Protein AF-A0A966GYK8-F1 (afdb_monomer)

Radius of gyration: 23.86 Å; Cα contacts (8 Å, |Δi|>4): 397; chains: 1; bounding box: 58×30×101 Å

Sequence (175 aa):
MRNLILFAGVLLLVGACKKKKDDPAPSGTRNQWDARYRIEGTMTDHSNPAFGWMNNTYEYTLQTSSPTSDSLVSNTLTFPGIVIGNTGAGITNATFYSKFGLIMNFDAATNKVTSVTNYYGQPSSTGRSAVLDPTGVNSIDPATRNIRVKFFMDETGITGHRATFDLTLVYLGAR

Foldseek 3Di:
DDDDDDDDDDDDPPPPPDDDPPDPDPPVQFEPLWAKWFKDFWKFQPVDPQKIADDRPWMWTFGDPDNFKTWIATPVVRGFWDWIWGCVVNDTDTDTDPQFGWMWGADPVFQFGPWIWGPCDCLHPQQKIKTWDPVWPRGADPVQRKGWTKIFICGPPDDPGRMIITMITGGDGHD

Nearest PDB structures (foldseek):
  1s5l-assembly2_o  TM=3.591E-01  e=3.171E-02  Thermosynechococcus vestitus
  2hlj-assembly1_A-2  TM=7.367E-01  e=1.470E+00  Pseudomonas putida KT2440
  3ir3-assembly1_A  TM=4.093E-01  e=1.635E+00  Homo sapiens

Structure (mmCIF, N/CA/C/O backbone):
data_AF-A0A966GYK8-F1
#
_entry.id   AF-A0A966GYK8-F1
#
loop_
_atom_site.group_PDB
_atom_site.id
_atom_site.type_symbol
_atom_site.label_atom_id
_atom_site.label_alt_id
_atom_site.label_comp_id
_atom_site.label_asym_id
_atom_site.label_entity_id
_atom_site.label_seq_id
_atom_site.pdbx_PDB_ins_code
_atom_site.Cartn_x
_atom_site.Cartn_y
_atom_site.Cartn_z
_atom_site.occupancy
_atom_site.B_iso_or_equiv
_atom_site.auth_seq_id
_atom_site.auth_comp_id
_atom_site.auth_asym_id
_atom_site.auth_atom_id
_atom_site.pdbx_PDB_model_num
ATOM 1 N N . MET A 1 1 ? -31.912 7.325 80.170 1.00 44.50 1 MET A N 1
ATOM 2 C CA . MET A 1 1 ? -31.023 6.400 79.431 1.00 44.50 1 MET A CA 1
ATOM 3 C C . MET A 1 1 ? -31.226 6.658 77.949 1.00 44.50 1 MET A C 1
ATOM 5 O O . MET A 1 1 ? -32.348 6.907 77.536 1.00 44.50 1 MET A O 1
ATOM 9 N N . ARG A 1 2 ? -30.121 6.775 77.218 1.00 38.62 2 ARG A N 1
ATOM 10 C CA . ARG A 1 2 ? -29.971 7.457 75.928 1.00 38.62 2 ARG A CA 1
ATOM 11 C C . ARG A 1 2 ? -29.956 6.429 74.790 1.00 38.62 2 ARG A C 1
ATOM 13 O O . ARG A 1 2 ? -29.193 5.484 74.909 1.00 38.62 2 ARG A O 1
ATOM 20 N N . ASN A 1 3 ? -30.717 6.710 73.725 1.00 32.41 3 ASN A N 1
ATOM 21 C CA . ASN A 1 3 ? -30.584 6.275 72.320 1.00 32.41 3 ASN A CA 1
ATOM 22 C C . ASN A 1 3 ? -30.521 4.766 72.000 1.00 32.41 3 ASN A C 1
ATOM 24 O O . ASN A 1 3 ? -29.709 4.049 72.561 1.00 32.41 3 ASN A O 1
ATOM 28 N N . LEU A 1 4 ? -31.234 4.320 70.955 1.00 37.47 4 LEU A N 1
ATOM 29 C CA . LEU A 1 4 ? -30.659 4.214 69.600 1.00 37.47 4 LEU A CA 1
ATOM 30 C C . LEU A 1 4 ? -31.720 3.713 68.597 1.00 37.47 4 LEU A C 1
ATOM 32 O O . LEU A 1 4 ? -32.235 2.606 68.714 1.00 37.47 4 LEU A O 1
ATOM 36 N N . ILE A 1 5 ? -32.036 4.548 67.607 1.00 44.06 5 ILE A N 1
ATOM 37 C CA . ILE A 1 5 ? -32.838 4.208 66.426 1.00 44.06 5 ILE A CA 1
ATOM 38 C C . ILE A 1 5 ? -31.896 3.525 65.425 1.00 44.06 5 ILE A C 1
ATOM 40 O O . ILE A 1 5 ? -30.879 4.110 65.052 1.00 44.06 5 ILE A O 1
ATOM 44 N N . LEU A 1 6 ? -32.212 2.298 65.004 1.00 36.00 6 LEU A N 1
ATOM 45 C CA . LEU A 1 6 ? -31.484 1.587 63.949 1.00 36.00 6 LEU A CA 1
ATOM 46 C C . LEU A 1 6 ? -31.919 2.131 62.576 1.00 36.00 6 LEU A C 1
ATOM 48 O O . LEU A 1 6 ? -33.024 1.857 62.116 1.00 36.00 6 LEU A O 1
ATOM 52 N N . PHE A 1 7 ? -31.046 2.893 61.916 1.00 38.44 7 PHE A N 1
ATOM 53 C CA . PHE A 1 7 ? -31.157 3.216 60.492 1.00 38.44 7 PHE A CA 1
ATOM 54 C C .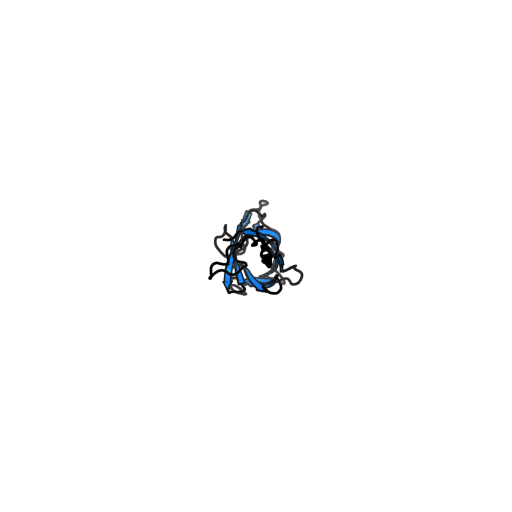 PHE A 1 7 ? -30.403 2.145 59.691 1.00 38.44 7 PHE A C 1
ATOM 56 O O . PHE A 1 7 ? -29.180 2.046 59.776 1.00 38.44 7 PHE A O 1
ATOM 63 N N . ALA A 1 8 ? -31.125 1.337 58.914 1.00 40.88 8 ALA A N 1
ATOM 64 C CA . ALA A 1 8 ? -30.533 0.418 57.947 1.00 40.88 8 ALA A CA 1
ATOM 65 C C . ALA A 1 8 ? -30.112 1.206 56.694 1.00 40.88 8 ALA A C 1
ATOM 67 O O . ALA A 1 8 ? -30.935 1.533 55.842 1.00 40.88 8 ALA A O 1
ATOM 68 N N . GLY A 1 9 ? -28.829 1.560 56.607 1.00 38.22 9 GLY A N 1
ATOM 69 C CA . GLY A 1 9 ? -28.234 2.159 55.414 1.00 38.22 9 GLY A CA 1
ATOM 70 C C . GLY A 1 9 ? -27.910 1.087 54.375 1.00 38.22 9 GLY A C 1
ATOM 71 O O . GLY A 1 9 ? -27.024 0.263 54.587 1.00 38.22 9 GLY A O 1
ATOM 72 N N . VAL A 1 10 ? -28.617 1.102 53.246 1.00 41.97 10 VAL A N 1
ATOM 73 C CA . VAL A 1 10 ? -28.271 0.314 52.056 1.00 41.97 10 VAL A CA 1
ATOM 74 C C . VAL A 1 10 ? -27.013 0.926 51.433 1.00 41.97 10 VAL A C 1
ATOM 76 O O . VAL A 1 10 ? -27.044 2.041 50.915 1.00 41.97 10 VAL A O 1
ATOM 79 N N . LEU A 1 11 ? -25.890 0.208 51.506 1.00 36.84 11 LEU A N 1
ATOM 80 C CA . LEU A 1 11 ? -24.638 0.581 50.848 1.00 36.84 11 LEU A CA 1
ATOM 81 C C . LEU A 1 11 ? -24.754 0.279 49.341 1.00 36.84 11 LEU A C 1
ATOM 83 O O . LEU A 1 11 ? -24.654 -0.870 48.915 1.00 36.84 11 LEU A O 1
ATOM 87 N N . LEU A 1 12 ? -24.964 1.312 48.525 1.00 38.03 12 LEU A N 1
ATOM 88 C CA . LEU A 1 12 ? 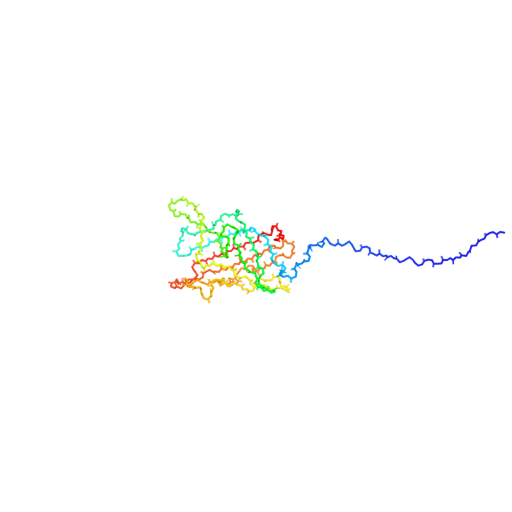-24.812 1.236 47.070 1.00 38.03 12 LEU A CA 1
ATOM 89 C C . LEU A 1 12 ? -23.314 1.195 46.728 1.00 38.03 12 LEU A C 1
ATOM 91 O O . LEU A 1 12 ? -22.621 2.210 46.766 1.00 38.03 12 LEU A O 1
ATOM 95 N N . LEU A 1 13 ? -22.811 0.004 46.397 1.00 40.88 13 LEU A N 1
ATOM 96 C CA . LEU A 1 13 ? -21.488 -0.197 45.804 1.00 40.88 13 LEU A CA 1
ATOM 97 C C . LEU A 1 13 ? -21.485 0.361 44.375 1.00 40.88 13 LEU A C 1
ATOM 99 O O . LEU A 1 13 ? -21.852 -0.320 43.419 1.00 40.88 13 LEU A O 1
ATOM 103 N N . VAL A 1 14 ? -21.067 1.618 44.223 1.00 43.81 14 VAL A N 1
ATOM 104 C CA . VAL A 1 14 ? -20.783 2.206 42.912 1.00 43.81 14 VAL A CA 1
ATOM 105 C C . VAL A 1 14 ? -19.444 1.641 42.437 1.00 43.81 14 VAL A C 1
ATOM 107 O O . VAL A 1 14 ? -18.375 2.085 42.854 1.00 43.81 14 VAL A O 1
ATOM 110 N N . GLY A 1 15 ? -19.495 0.607 41.598 1.00 40.44 15 GLY A N 1
ATOM 111 C CA . GLY A 1 15 ? -18.318 0.074 40.923 1.00 40.44 15 GLY A CA 1
ATOM 112 C C . GLY A 1 15 ? -17.703 1.144 40.023 1.00 40.44 15 GLY A C 1
ATOM 113 O O . GLY A 1 15 ? -18.270 1.505 38.994 1.00 40.44 15 GLY A O 1
ATOM 114 N N . ALA A 1 16 ? -16.537 1.660 40.409 1.00 41.41 16 ALA A N 1
ATOM 115 C CA . ALA A 1 16 ? -15.748 2.559 39.582 1.00 41.41 16 ALA A CA 1
ATOM 116 C C . ALA A 1 16 ? -15.207 1.793 38.362 1.00 41.41 16 ALA A C 1
ATOM 118 O O . ALA A 1 16 ? -14.146 1.168 38.417 1.00 41.41 16 ALA A O 1
ATOM 119 N N . CYS A 1 17 ? -15.928 1.849 37.239 1.00 40.22 17 CYS A N 1
ATOM 120 C CA . CYS A 1 17 ? -15.349 1.546 35.936 1.00 40.22 17 CYS A CA 1
ATOM 121 C C . CYS A 1 17 ? -14.226 2.556 35.681 1.00 40.22 17 CYS A C 1
ATOM 123 O O . CYS A 1 17 ? -14.478 3.738 35.441 1.00 40.22 17 CYS A O 1
ATOM 125 N N . LYS A 1 18 ? -12.972 2.100 35.758 1.00 39.97 18 LYS A N 1
ATOM 126 C CA . LYS A 1 18 ? -11.820 2.874 35.293 1.00 39.97 18 LYS A CA 1
ATOM 127 C C . LYS A 1 18 ? -12.055 3.196 33.819 1.00 39.97 18 LYS A C 1
ATOM 129 O O . LYS A 1 18 ? -12.036 2.289 32.988 1.00 39.97 18 LYS A O 1
ATOM 134 N N . LYS A 1 19 ? -12.305 4.472 33.506 1.00 40.22 19 LYS A N 1
ATOM 135 C CA . LYS A 1 19 ? -12.345 4.956 32.125 1.00 40.22 19 LYS A CA 1
ATOM 136 C C . LYS A 1 19 ? -11.041 4.531 31.456 1.00 40.22 19 LYS A C 1
ATOM 138 O O . LYS A 1 19 ? -9.959 4.883 31.932 1.00 40.22 19 LYS A O 1
ATOM 143 N N . LYS A 1 20 ? -11.143 3.737 30.385 1.00 48.22 20 LYS A N 1
ATOM 144 C CA . LYS A 1 20 ? -10.034 3.610 29.441 1.00 48.22 20 LYS A CA 1
ATOM 145 C C . LYS A 1 20 ? -9.689 5.029 28.998 1.00 48.22 20 LYS A C 1
ATOM 147 O O . LYS A 1 20 ? -10.572 5.874 28.902 1.00 48.22 20 LYS A O 1
ATOM 152 N N . LYS A 1 21 ? -8.398 5.299 28.825 1.00 41.00 21 LYS A N 1
ATOM 153 C CA . LYS A 1 21 ? -7.923 6.551 28.248 1.00 41.00 21 LYS A CA 1
ATOM 154 C C . LYS A 1 21 ? -8.618 6.671 26.894 1.00 41.00 21 LYS A C 1
ATOM 156 O O . LYS A 1 21 ? -8.318 5.877 26.007 1.00 41.00 21 LYS A O 1
ATOM 161 N N . ASP A 1 22 ? -9.611 7.549 26.813 1.00 46.09 22 ASP A N 1
ATOM 162 C CA . ASP A 1 22 ? -10.312 7.836 25.574 1.00 46.09 22 ASP A CA 1
ATOM 163 C C . ASP A 1 22 ? -9.239 8.396 24.641 1.00 46.09 22 ASP A C 1
ATOM 165 O O . ASP A 1 22 ? -8.756 9.517 24.822 1.00 46.09 22 ASP A O 1
ATOM 169 N N . ASP A 1 23 ? -8.782 7.574 23.695 1.00 53.03 23 ASP A N 1
ATOM 170 C CA . ASP A 1 23 ? -8.157 8.127 22.507 1.00 53.03 23 ASP A CA 1
ATOM 171 C C . ASP A 1 23 ? -9.145 9.154 21.942 1.00 53.03 23 ASP A C 1
ATOM 173 O O . ASP A 1 23 ? -10.357 8.905 21.999 1.00 53.03 23 ASP A O 1
ATOM 177 N N . PRO A 1 24 ? -8.674 10.314 21.452 1.00 51.59 24 PRO A N 1
ATOM 178 C CA . PRO A 1 24 ? -9.566 11.325 20.915 1.00 51.59 24 PRO A CA 1
ATOM 179 C C . PRO A 1 24 ? -10.526 10.656 19.935 1.00 51.59 24 PRO A C 1
ATOM 181 O O . PRO A 1 24 ? -10.084 10.003 18.987 1.00 51.59 24 PRO A O 1
ATOM 184 N N . ALA A 1 25 ? -11.830 10.778 20.198 1.00 49.41 25 ALA A N 1
ATOM 185 C CA . ALA A 1 25 ? -12.845 10.371 19.241 1.00 49.41 25 ALA A CA 1
ATOM 186 C C . ALA A 1 25 ? -12.480 10.996 17.882 1.00 49.41 25 ALA A C 1
ATOM 188 O O . ALA A 1 25 ? -12.030 12.150 17.874 1.00 49.41 25 ALA A O 1
ATOM 189 N N . PRO A 1 26 ? -12.625 10.268 16.758 1.00 51.22 26 PRO A N 1
ATOM 190 C CA . PRO A 1 26 ? -12.276 10.809 15.455 1.00 51.22 26 PRO A CA 1
ATOM 191 C C . PRO A 1 26 ? -12.960 12.166 15.293 1.00 51.22 26 PRO A C 1
ATOM 193 O O . PRO A 1 26 ? -14.173 12.283 15.492 1.00 51.22 26 PRO A O 1
ATOM 196 N N . SER A 1 27 ? -12.182 13.217 15.013 1.00 52.91 27 SER A N 1
ATOM 197 C CA . SER A 1 27 ? -12.768 14.499 14.626 1.00 52.91 27 SER A CA 1
ATOM 198 C C . SER A 1 27 ? -13.705 14.213 13.454 1.00 52.91 27 SER A C 1
ATOM 200 O O . SER A 1 27 ? -13.344 13.426 12.584 1.00 52.91 27 SER A O 1
ATOM 202 N N . GLY A 1 28 ? -14.925 14.762 13.466 1.00 57.00 28 GLY A N 1
ATOM 203 C CA . GLY A 1 28 ? -16.083 14.267 12.694 1.00 57.00 28 GLY A CA 1
ATOM 204 C C . GLY A 1 28 ? -15.968 14.192 11.159 1.00 57.00 28 GLY A C 1
ATOM 205 O O . GLY A 1 28 ? -16.976 13.991 10.492 1.00 57.00 28 GLY A O 1
ATOM 206 N N . THR A 1 29 ? -14.776 14.357 10.588 1.00 77.56 29 THR A N 1
ATOM 207 C CA . THR A 1 29 ? -14.426 14.190 9.172 1.00 77.56 29 THR A CA 1
ATOM 208 C C . THR A 1 29 ? -13.410 13.075 8.902 1.00 77.56 29 THR A C 1
ATOM 210 O O . THR A 1 29 ? -13.183 12.757 7.737 1.00 77.56 29 THR A O 1
ATOM 213 N N . ARG A 1 30 ? -12.796 12.479 9.933 1.00 91.62 30 ARG A N 1
ATOM 214 C CA . ARG A 1 30 ? -11.802 11.408 9.798 1.00 91.62 30 ARG A CA 1
ATOM 215 C C . ARG A 1 30 ? -12.374 10.081 10.276 1.00 91.62 30 ARG A C 1
ATOM 217 O O . ARG A 1 30 ? -13.017 10.026 11.322 1.00 91.62 30 ARG A O 1
ATOM 224 N N . ASN A 1 31 ? -12.159 9.015 9.517 1.00 93.62 31 ASN A N 1
ATOM 225 C CA . ASN A 1 31 ? -12.501 7.672 9.963 1.00 93.62 31 ASN A CA 1
ATOM 226 C C . ASN A 1 31 ? -11.453 7.157 10.974 1.00 93.62 31 ASN A C 1
ATOM 228 O O . ASN A 1 31 ? -10.471 7.830 11.290 1.00 93.62 31 ASN A O 1
ATOM 232 N N . GLN A 1 32 ? -11.681 5.963 11.518 1.00 94.00 32 GLN A N 1
ATOM 233 C CA . GLN A 1 32 ? -10.861 5.409 12.601 1.00 94.00 32 GLN A CA 1
ATOM 234 C C . GLN A 1 32 ? -9.445 4.957 12.190 1.00 94.00 32 GLN A C 1
ATOM 236 O O . GLN A 1 32 ? -8.643 4.652 13.073 1.00 94.00 32 GLN A O 1
ATOM 241 N N . TRP A 1 33 ? -9.147 4.873 10.889 1.00 96.00 33 TRP A N 1
ATOM 242 C CA . TRP A 1 33 ? -7.849 4.427 10.365 1.00 96.00 33 TRP A CA 1
ATOM 243 C C . TRP A 1 33 ? -6.953 5.597 9.922 1.00 96.00 33 TRP A C 1
ATOM 245 O O . TRP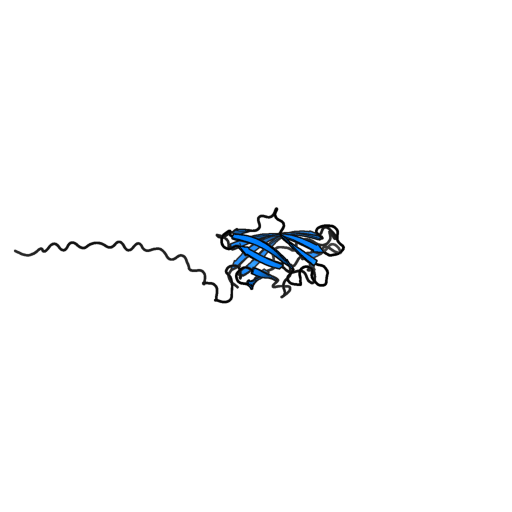 A 1 33 ? -5.757 5.401 9.705 1.00 96.00 33 TRP A O 1
ATOM 255 N N . ASP A 1 34 ? -7.490 6.822 9.879 1.00 97.31 34 ASP A N 1
ATOM 256 C CA . ASP A 1 34 ? -6.734 8.037 9.572 1.00 97.31 34 ASP A CA 1
ATOM 257 C C . ASP A 1 34 ? -5.708 8.337 10.672 1.00 97.31 34 ASP A C 1
ATOM 259 O O . ASP A 1 34 ? -6.038 8.718 11.801 1.00 97.31 34 ASP A O 1
ATOM 263 N N . ALA A 1 35 ? -4.437 8.137 10.342 1.00 97.75 35 ALA A N 1
ATOM 264 C CA . ALA A 1 35 ? -3.337 8.242 11.285 1.00 97.75 35 ALA A CA 1
ATOM 265 C C . ALA A 1 35 ? -1.986 8.351 10.574 1.00 97.75 35 ALA A C 1
ATOM 267 O O . ALA A 1 35 ? -1.882 8.270 9.345 1.00 97.75 35 ALA A O 1
ATOM 268 N N . ARG A 1 36 ? -0.928 8.541 11.368 1.00 98.62 36 ARG A N 1
ATOM 269 C CA . ARG A 1 36 ? 0.458 8.490 10.904 1.00 98.62 36 ARG A CA 1
ATOM 270 C C . ARG A 1 36 ? 1.014 7.079 11.046 1.00 98.62 36 ARG A C 1
ATOM 272 O O . ARG A 1 36 ? 0.791 6.410 12.057 1.00 98.62 36 ARG A O 1
ATOM 279 N N . TYR A 1 37 ? 1.805 6.677 10.063 1.00 98.75 37 TYR A N 1
ATOM 280 C CA . TYR A 1 37 ? 2.420 5.361 9.986 1.00 98.75 37 TYR A CA 1
ATOM 281 C C . TYR A 1 37 ? 3.857 5.465 9.480 1.00 98.75 37 TYR A C 1
ATOM 283 O O . TYR A 1 37 ? 4.181 6.339 8.681 1.00 98.75 37 TYR A O 1
ATOM 291 N N . ARG A 1 38 ? 4.707 4.523 9.877 1.00 98.12 38 ARG A N 1
ATOM 292 C CA . ARG A 1 38 ? 5.866 4.119 9.064 1.00 98.12 38 ARG A CA 1
ATOM 293 C C . ARG A 1 38 ? 5.543 2.781 8.423 1.00 98.12 38 ARG A C 1
ATOM 295 O O . ARG A 1 38 ? 4.738 2.029 8.969 1.00 98.12 38 ARG A O 1
ATOM 302 N N . ILE A 1 39 ? 6.170 2.465 7.301 1.00 98.06 39 ILE A N 1
ATOM 303 C CA . ILE A 1 39 ? 5.961 1.171 6.650 1.00 98.06 39 ILE A CA 1
ATOM 304 C C . ILE A 1 39 ? 7.193 0.295 6.849 1.00 98.06 39 ILE A C 1
ATOM 306 O O . ILE A 1 39 ? 8.327 0.752 6.722 1.00 98.06 39 ILE A O 1
ATOM 310 N N . GLU A 1 40 ? 6.950 -0.966 7.175 1.00 97.31 40 GLU A N 1
ATOM 311 C CA . GLU A 1 40 ? 7.912 -2.060 7.100 1.00 97.31 40 GLU A CA 1
ATOM 312 C C . GLU A 1 40 ? 7.424 -3.080 6.083 1.00 97.31 40 GLU A C 1
ATOM 314 O O . GLU A 1 40 ? 6.221 -3.179 5.846 1.00 97.31 40 GLU A O 1
ATOM 319 N N . GLY A 1 41 ? 8.325 -3.886 5.535 1.00 95.19 41 GLY A N 1
ATOM 320 C CA . GLY A 1 41 ? 7.916 -5.001 4.699 1.00 95.19 41 GLY A CA 1
ATOM 321 C C . GLY A 1 41 ? 8.913 -5.321 3.611 1.00 95.19 41 GLY A C 1
ATOM 322 O O . GLY A 1 41 ? 10.117 -5.116 3.759 1.00 95.19 41 GLY A O 1
ATOM 323 N N . THR A 1 42 ? 8.379 -5.850 2.519 1.00 96.94 42 THR A N 1
ATOM 324 C CA . THR A 1 42 ? 9.145 -6.191 1.326 1.00 96.94 42 THR A CA 1
ATOM 325 C C . THR A 1 42 ? 8.432 -5.710 0.074 1.00 96.94 42 THR A C 1
ATOM 327 O O . THR A 1 42 ? 7.211 -5.523 0.049 1.00 96.94 42 THR A O 1
ATOM 330 N N . MET A 1 43 ? 9.221 -5.514 -0.978 1.00 97.00 43 MET A N 1
ATOM 331 C CA . MET A 1 43 ? 8.726 -5.212 -2.306 1.00 97.00 43 MET A CA 1
ATOM 332 C C . MET A 1 43 ? 9.556 -5.962 -3.356 1.00 97.00 43 MET A C 1
ATOM 334 O O . MET A 1 43 ? 10.788 -5.941 -3.353 1.00 97.00 43 MET A O 1
ATOM 338 N N . THR A 1 44 ? 8.814 -6.686 -4.185 1.00 97.69 44 THR A N 1
ATOM 339 C CA . THR A 1 44 ? 9.131 -7.408 -5.419 1.00 97.69 44 THR A CA 1
ATOM 340 C C . THR A 1 44 ? 8.910 -6.637 -6.726 1.00 97.69 44 THR A C 1
ATOM 342 O O . THR A 1 44 ? 7.730 -6.482 -7.001 1.00 97.69 44 THR A O 1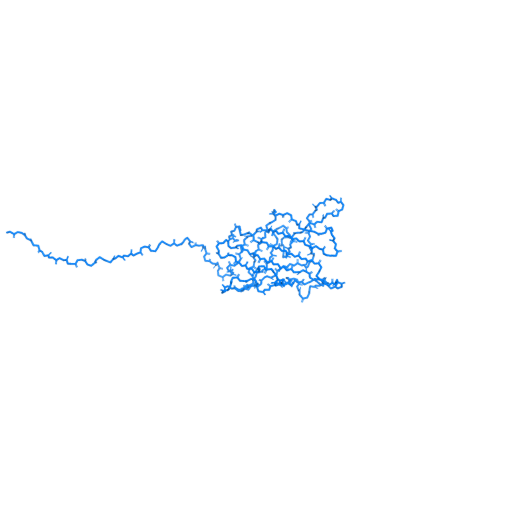
ATOM 345 N N . ASP A 1 45 ? 9.862 -6.170 -7.547 1.00 98.12 45 ASP A N 1
ATOM 346 C CA . ASP A 1 45 ? 9.546 -5.856 -8.967 1.00 98.12 45 ASP A CA 1
ATOM 347 C C . ASP A 1 45 ? 9.974 -7.036 -9.853 1.00 98.12 45 ASP A C 1
ATOM 349 O O . ASP A 1 45 ? 11.145 -7.409 -9.906 1.00 98.12 45 ASP A O 1
ATOM 353 N N . HIS A 1 46 ? 9.001 -7.644 -10.531 1.00 97.25 46 HIS A N 1
ATOM 354 C CA . HIS A 1 46 ? 9.173 -8.837 -11.366 1.00 97.25 46 HIS A CA 1
ATOM 355 C C . HIS A 1 46 ? 9.598 -8.508 -12.802 1.00 97.25 46 HIS A C 1
ATOM 357 O O . HIS A 1 46 ? 9.952 -9.401 -13.565 1.00 97.25 46 HIS A O 1
ATOM 363 N N . SER A 1 47 ? 9.557 -7.230 -13.183 1.00 95.75 47 SER A N 1
ATOM 364 C CA . SER A 1 47 ? 9.967 -6.718 -14.496 1.00 95.75 47 SER A CA 1
ATOM 365 C C . SER A 1 47 ? 11.338 -6.037 -14.466 1.00 95.75 47 SER A C 1
ATOM 367 O O . SER A 1 47 ? 12.032 -6.011 -15.480 1.00 95.75 47 SER A O 1
ATOM 369 N N . ASN A 1 48 ? 11.739 -5.469 -13.326 1.00 94.81 48 ASN A N 1
ATOM 370 C CA . ASN A 1 48 ? 13.012 -4.781 -13.157 1.00 94.81 48 ASN A CA 1
ATOM 371 C C . ASN A 1 48 ? 13.624 -5.046 -11.766 1.00 94.81 48 ASN A C 1
ATOM 373 O O . ASN A 1 48 ? 13.239 -4.380 -10.805 1.00 94.81 48 ASN A O 1
ATOM 377 N N . PRO A 1 49 ? 14.653 -5.909 -11.654 1.00 93.44 49 PRO A N 1
ATOM 378 C CA . PRO A 1 49 ? 15.257 -6.265 -10.368 1.00 93.44 49 PRO A CA 1
ATOM 379 C C . PRO A 1 49 ? 16.016 -5.110 -9.695 1.00 93.44 49 PRO A C 1
ATOM 381 O O . PRO A 1 49 ? 16.420 -5.236 -8.541 1.00 93.44 49 PRO A O 1
ATOM 384 N N . ALA A 1 50 ? 16.232 -3.987 -10.390 1.00 95.50 50 ALA A N 1
ATOM 385 C CA . ALA A 1 50 ? 16.794 -2.792 -9.769 1.00 95.50 50 ALA A CA 1
ATOM 386 C C . ALA A 1 50 ? 15.803 -2.106 -8.814 1.00 95.50 50 ALA A C 1
ATOM 388 O O . ALA A 1 50 ? 16.228 -1.338 -7.951 1.00 95.50 50 ALA A O 1
ATOM 389 N N . PHE A 1 51 ? 14.495 -2.350 -8.963 1.00 96.75 51 PHE A N 1
ATOM 390 C CA . PHE A 1 51 ? 13.473 -1.798 -8.079 1.00 96.75 51 PHE A CA 1
ATOM 391 C C . PHE A 1 51 ? 13.160 -2.759 -6.931 1.00 96.75 51 PHE A C 1
ATOM 393 O O . PHE A 1 51 ? 12.928 -3.947 -7.138 1.00 96.75 51 PHE A O 1
ATOM 400 N N . GLY A 1 52 ? 13.158 -2.230 -5.707 1.00 95.62 52 GLY A N 1
ATOM 401 C CA . GLY A 1 52 ? 12.995 -3.026 -4.492 1.00 95.62 52 GLY A CA 1
ATOM 402 C C . GLY A 1 52 ? 12.478 -2.219 -3.306 1.00 95.62 52 GLY A C 1
ATOM 403 O O . GLY A 1 52 ? 12.147 -1.039 -3.423 1.00 95.62 52 GLY A O 1
ATOM 404 N N . TRP A 1 53 ? 12.421 -2.853 -2.134 1.00 95.31 53 TRP A N 1
ATOM 405 C CA . TRP A 1 53 ? 12.009 -2.188 -0.896 1.00 95.31 53 TRP A CA 1
ATOM 406 C C . TRP A 1 53 ? 12.959 -1.043 -0.521 1.00 95.31 53 TRP A C 1
ATOM 408 O O . TRP A 1 53 ? 14.179 -1.218 -0.501 1.00 95.31 53 TRP A O 1
ATOM 418 N N . MET A 1 54 ? 12.393 0.122 -0.194 1.00 93.75 54 MET A N 1
ATOM 419 C CA . MET A 1 54 ? 13.136 1.190 0.472 1.00 93.75 54 MET A CA 1
ATOM 420 C C . MET A 1 54 ? 13.050 0.988 1.982 1.00 93.75 54 MET A C 1
ATOM 422 O O . MET A 1 54 ? 12.030 0.540 2.479 1.00 93.75 54 MET A O 1
ATOM 426 N N . ASN A 1 55 ? 14.103 1.328 2.721 1.00 93.06 55 ASN A N 1
ATOM 427 C CA . ASN A 1 55 ? 14.165 1.159 4.176 1.00 93.06 55 ASN A CA 1
ATOM 428 C C . ASN A 1 55 ? 12.966 1.770 4.958 1.00 93.06 55 ASN A C 1
ATOM 430 O O . ASN A 1 55 ? 12.188 2.578 4.456 1.00 93.06 55 ASN A O 1
ATOM 434 N N . ASN A 1 56 ? 12.873 1.451 6.251 1.00 94.25 56 ASN A N 1
ATOM 435 C CA . ASN A 1 56 ? 11.709 1.774 7.089 1.00 94.25 56 ASN A CA 1
ATOM 436 C C . ASN A 1 56 ? 11.744 3.196 7.705 1.00 94.25 56 ASN A C 1
ATOM 438 O O . ASN A 1 56 ? 11.134 3.422 8.751 1.00 94.25 56 ASN A O 1
ATOM 442 N N . THR A 1 57 ? 12.498 4.134 7.113 1.00 95.50 57 THR A N 1
ATOM 443 C CA . THR A 1 57 ? 12.667 5.509 7.643 1.00 95.50 57 THR A CA 1
ATOM 444 C C . THR A 1 57 ? 11.600 6.493 7.166 1.00 95.50 57 THR A C 1
ATOM 446 O O . THR A 1 57 ? 11.488 7.590 7.707 1.00 95.50 57 THR A O 1
ATOM 449 N N . TYR A 1 58 ? 10.807 6.105 6.165 1.00 96.81 58 TYR A N 1
ATOM 450 C CA . TYR A 1 58 ? 9.795 6.962 5.559 1.00 96.81 58 TYR A CA 1
ATOM 451 C C . TYR A 1 58 ? 8.478 6.913 6.331 1.00 96.81 58 TYR A C 1
ATOM 453 O O . TYR A 1 58 ? 7.966 5.839 6.661 1.00 96.81 58 TYR A O 1
ATOM 461 N N . GLU A 1 59 ? 7.904 8.093 6.558 1.00 98.19 59 GLU A N 1
ATOM 462 C CA . GLU A 1 59 ? 6.587 8.248 7.163 1.00 98.19 59 GLU A CA 1
ATOM 463 C C . GLU A 1 59 ? 5.496 8.486 6.121 1.00 98.19 59 GLU A C 1
ATOM 465 O O . GLU A 1 59 ? 5.700 9.077 5.054 1.00 98.19 59 GLU A O 1
ATOM 470 N N . TYR A 1 60 ? 4.307 8.031 6.483 1.00 98.69 60 TYR A N 1
ATOM 471 C CA . TYR A 1 60 ? 3.105 8.057 5.680 1.00 98.69 60 TYR A CA 1
ATOM 472 C C . TYR A 1 60 ? 1.920 8.468 6.541 1.00 98.69 60 TYR A C 1
ATOM 474 O O . TYR A 1 60 ? 1.922 8.336 7.767 1.00 98.69 60 TYR A O 1
ATOM 482 N N . THR A 1 61 ? 0.870 8.922 5.878 1.00 98.44 61 THR A N 1
ATOM 483 C CA . THR A 1 61 ? -0.428 9.154 6.495 1.00 98.44 61 THR A CA 1
ATOM 484 C C . THR A 1 61 ? -1.498 8.387 5.743 1.00 98.44 61 THR A C 1
ATOM 486 O O . THR A 1 61 ? -1.518 8.393 4.513 1.00 98.44 61 THR A O 1
ATOM 489 N N . LEU A 1 62 ? -2.390 7.737 6.484 1.00 98.44 62 LEU A N 1
ATOM 490 C CA . LEU A 1 62 ? -3.686 7.359 5.941 1.00 98.44 62 LEU A CA 1
ATOM 491 C C . LEU A 1 62 ? -4.615 8.555 6.053 1.00 98.44 62 LEU A C 1
ATOM 493 O O . LEU A 1 62 ? -4.670 9.203 7.098 1.00 98.44 62 LEU A O 1
ATOM 497 N N . GLN A 1 63 ? -5.274 8.890 4.949 1.00 97.44 63 GLN A N 1
ATOM 498 C CA . GLN A 1 63 ? -6.138 10.058 4.859 1.00 97.44 63 GLN A CA 1
ATOM 499 C C . GLN A 1 63 ? -7.541 9.650 4.427 1.00 97.44 63 GLN A C 1
ATOM 501 O O . GLN A 1 63 ? -7.717 9.071 3.349 1.00 97.44 63 GLN A O 1
ATOM 506 N N . THR A 1 64 ? -8.528 10.004 5.252 1.00 97.06 64 THR A N 1
ATOM 507 C CA . THR A 1 64 ? -9.940 9.668 5.030 1.00 97.06 64 THR A CA 1
ATOM 508 C C . THR A 1 64 ? -10.412 10.089 3.651 1.00 97.06 64 THR A C 1
ATOM 510 O O . THR A 1 64 ? -10.423 11.270 3.312 1.00 97.06 64 THR A O 1
ATOM 513 N N . SER A 1 65 ? -10.809 9.096 2.856 1.00 94.12 65 SER A N 1
ATOM 514 C CA . SER A 1 65 ? -11.408 9.273 1.527 1.00 94.12 65 SER A CA 1
ATOM 515 C C . SER A 1 65 ? -12.910 8.963 1.544 1.00 94.12 65 SER A C 1
ATOM 517 O O . SER A 1 65 ? -13.673 9.521 0.763 1.00 94.12 65 SER A O 1
ATOM 519 N N . SER A 1 66 ? -13.346 8.095 2.460 1.00 94.88 66 SER A N 1
ATOM 520 C CA . SER A 1 66 ? -14.751 7.792 2.747 1.00 94.88 66 SER A CA 1
ATOM 521 C C . SER A 1 66 ? -14.881 7.226 4.174 1.00 94.88 66 SER A C 1
ATOM 523 O O . SER A 1 66 ? -13.860 6.976 4.826 1.00 94.88 66 SER A O 1
ATOM 525 N N . PRO A 1 67 ? -16.102 6.955 4.675 1.00 95.50 67 PRO A N 1
ATOM 526 C CA . PRO A 1 67 ? -16.284 6.311 5.977 1.00 95.50 67 PRO A CA 1
ATOM 527 C C . PRO A 1 67 ? -15.549 4.970 6.138 1.00 95.50 67 PRO A C 1
ATOM 529 O O . PRO A 1 67 ? -15.257 4.575 7.264 1.00 95.50 67 PRO A O 1
ATOM 532 N N . THR A 1 68 ? -15.243 4.277 5.036 1.00 96.81 68 THR A N 1
ATOM 533 C CA . THR A 1 68 ? -14.628 2.939 5.034 1.00 96.81 68 THR A CA 1
ATOM 534 C C . THR A 1 68 ? -13.333 2.866 4.229 1.00 96.81 68 THR A C 1
ATOM 536 O O . THR A 1 68 ? -12.899 1.766 3.896 1.00 96.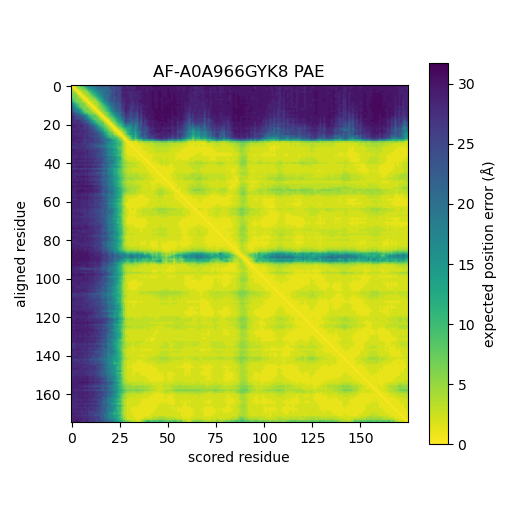81 68 THR A O 1
ATOM 539 N N . SER A 1 69 ? -12.723 3.997 3.858 1.00 97.81 69 SER A N 1
ATOM 540 C CA . SER A 1 69 ? -11.537 3.970 2.996 1.00 97.81 69 SER A CA 1
ATOM 541 C C . SER A 1 69 ? -10.574 5.127 3.212 1.00 97.81 69 SER A C 1
ATOM 543 O O . SER A 1 69 ? -11.022 6.276 3.296 1.00 97.81 69 SER A O 1
ATOM 545 N N . ASP A 1 70 ? -9.276 4.834 3.115 1.00 98.56 70 ASP A N 1
ATOM 546 C CA . ASP A 1 70 ? -8.194 5.818 3.218 1.00 98.56 70 ASP A CA 1
ATOM 547 C C . ASP A 1 70 ? -7.214 5.751 2.056 1.00 98.56 70 ASP A C 1
ATOM 549 O O . ASP A 1 70 ? -6.865 4.674 1.572 1.00 98.56 70 ASP A O 1
ATOM 553 N N . SER A 1 71 ? -6.702 6.919 1.675 1.00 98.50 71 SER A N 1
ATOM 554 C CA . SER A 1 71 ? -5.575 7.051 0.756 1.00 98.50 71 SER A CA 1
ATOM 555 C C . SER A 1 71 ? -4.253 7.031 1.524 1.00 98.50 71 SER A C 1
ATOM 557 O O . SER A 1 71 ? -4.105 7.752 2.512 1.00 98.50 71 SER A O 1
ATOM 559 N N . LEU A 1 72 ? -3.273 6.255 1.055 1.00 98.62 72 LEU A N 1
ATOM 560 C CA . LEU A 1 72 ? -1.918 6.224 1.612 1.00 98.62 72 LEU A CA 1
ATOM 561 C C . LEU A 1 72 ? -1.058 7.328 0.992 1.00 98.62 72 LEU A C 1
ATOM 563 O O . LEU A 1 72 ? -0.652 7.227 -0.165 1.00 98.62 72 LEU A O 1
ATOM 567 N N . VAL A 1 73 ? -0.749 8.358 1.775 1.00 98.62 73 VAL A N 1
ATOM 568 C CA . VAL A 1 73 ? 0.040 9.522 1.355 1.00 98.62 73 VAL A CA 1
ATOM 569 C C . VAL A 1 73 ? 1.437 9.450 1.949 1.00 98.62 73 VAL A C 1
ATOM 571 O O . VAL A 1 73 ? 1.593 9.343 3.163 1.00 98.62 73 VAL A O 1
ATOM 574 N N . SER A 1 74 ? 2.462 9.540 1.102 1.00 98.38 74 SER A N 1
ATOM 575 C CA . SER A 1 74 ? 3.850 9.638 1.557 1.00 98.38 74 SER A CA 1
ATOM 576 C C . SER A 1 74 ? 4.162 11.061 2.005 1.00 98.38 74 SER A C 1
ATOM 578 O O . SER A 1 74 ? 3.937 12.008 1.250 1.00 98.38 74 SER A O 1
ATOM 580 N N . ASN A 1 75 ? 4.750 11.217 3.192 1.00 97.19 75 ASN A N 1
ATOM 581 C CA . ASN A 1 75 ? 5.171 12.533 3.677 1.00 97.19 75 ASN A CA 1
ATOM 582 C C . ASN A 1 75 ? 6.347 13.086 2.857 1.00 97.19 75 ASN A C 1
ATOM 584 O O . ASN A 1 75 ? 6.431 14.289 2.636 1.00 97.19 75 ASN A O 1
ATOM 588 N N . THR A 1 76 ? 7.231 12.213 2.365 1.00 96.44 76 THR A N 1
ATOM 589 C CA . THR A 1 76 ? 8.367 12.608 1.520 1.00 96.44 76 THR A CA 1
ATOM 590 C C . THR A 1 76 ? 7.934 12.996 0.115 1.00 96.44 76 THR A C 1
ATOM 592 O O . THR A 1 76 ? 8.443 13.972 -0.427 1.00 96.44 76 THR A O 1
ATOM 595 N N . LEU A 1 77 ? 7.008 12.246 -0.487 1.00 96.44 77 LEU A N 1
ATOM 596 C CA . LEU A 1 77 ? 6.529 12.562 -1.833 1.00 96.44 77 LEU A CA 1
ATOM 597 C C . LEU A 1 77 ? 5.488 13.685 -1.822 1.00 96.44 77 LEU A C 1
ATOM 599 O O . LEU A 1 77 ? 5.339 14.376 -2.821 1.00 96.44 77 LEU A O 1
ATOM 603 N N . THR A 1 78 ? 4.795 13.896 -0.698 1.00 97.12 78 THR A N 1
ATOM 604 C CA . THR A 1 78 ? 3.678 14.844 -0.505 1.00 97.12 78 THR A CA 1
ATOM 605 C C . THR A 1 78 ? 2.395 14.500 -1.277 1.00 97.12 78 THR A C 1
ATOM 607 O O . THR A 1 78 ? 1.466 15.300 -1.345 1.00 97.12 78 THR A O 1
ATOM 610 N N . PHE A 1 79 ? 2.306 13.286 -1.829 1.00 97.12 79 PHE A N 1
ATOM 611 C CA . PHE A 1 79 ? 1.146 12.777 -2.569 1.00 97.12 79 PHE A CA 1
ATOM 612 C C . PHE A 1 79 ? 0.942 11.264 -2.339 1.00 97.12 79 PHE A C 1
ATOM 614 O O . PHE A 1 79 ? 1.823 10.609 -1.768 1.00 97.12 79 PHE A O 1
ATOM 621 N N . PRO A 1 80 ? -0.207 10.688 -2.759 1.00 98.38 80 PRO A N 1
ATOM 622 C CA . PRO A 1 80 ? -0.437 9.248 -2.702 1.00 98.38 80 PRO A CA 1
ATOM 623 C C . PRO A 1 80 ? 0.616 8.454 -3.470 1.00 98.38 80 PRO A C 1
ATOM 625 O O . PRO A 1 80 ? 0.742 8.575 -4.683 1.00 98.38 80 PRO A O 1
ATOM 628 N N . GLY A 1 81 ? 1.382 7.631 -2.768 1.00 97.75 81 GLY A N 1
ATOM 629 C CA . GLY A 1 81 ? 2.512 6.926 -3.358 1.00 97.75 81 GLY A CA 1
ATOM 630 C C . GLY A 1 81 ? 3.342 6.211 -2.308 1.00 97.75 81 GLY A C 1
ATOM 631 O O . GLY A 1 81 ? 3.216 6.479 -1.114 1.00 97.75 81 GLY A O 1
ATOM 632 N N . ILE A 1 82 ? 4.189 5.294 -2.767 1.00 98.06 82 ILE A N 1
ATOM 633 C CA . ILE A 1 82 ? 5.079 4.495 -1.922 1.00 98.06 82 ILE A CA 1
ATOM 634 C C . ILE A 1 82 ? 6.511 4.752 -2.372 1.00 98.06 82 ILE A C 1
ATOM 636 O O . ILE A 1 82 ? 6.818 4.644 -3.562 1.00 98.06 82 ILE A O 1
ATOM 640 N N . VAL A 1 83 ? 7.376 5.104 -1.421 1.00 97.81 83 VAL A N 1
ATOM 641 C CA . VAL A 1 83 ? 8.810 5.231 -1.674 1.00 97.81 83 VAL A CA 1
ATOM 642 C C . VAL A 1 83 ? 9.400 3.829 -1.808 1.00 97.81 83 VAL A C 1
ATOM 644 O O . VAL A 1 83 ? 9.244 2.995 -0.918 1.00 97.81 83 VAL A O 1
ATOM 647 N N . ILE A 1 84 ? 10.082 3.584 -2.920 1.00 97.25 84 ILE A N 1
ATOM 648 C CA . ILE A 1 84 ? 10.780 2.334 -3.234 1.00 97.25 84 ILE A CA 1
ATOM 649 C C . ILE A 1 84 ? 12.262 2.625 -3.491 1.00 97.25 84 ILE A C 1
ATOM 651 O O . ILE A 1 84 ? 12.660 3.772 -3.695 1.00 97.25 84 ILE A O 1
ATOM 655 N N . GLY A 1 85 ? 13.092 1.592 -3.441 1.00 96.00 85 GLY A N 1
ATOM 656 C CA . GLY A 1 85 ? 14.509 1.678 -3.761 1.00 96.00 85 GLY A CA 1
ATOM 657 C C . GLY A 1 85 ? 14.753 1.460 -5.251 1.00 96.00 85 GLY A C 1
ATOM 658 O O . GLY A 1 85 ? 14.068 0.664 -5.888 1.00 96.00 85 GLY A O 1
ATOM 659 N N . ASN A 1 86 ? 15.758 2.142 -5.789 1.00 95.50 86 ASN A N 1
ATOM 660 C CA . ASN A 1 86 ? 16.352 1.861 -7.090 1.00 95.50 86 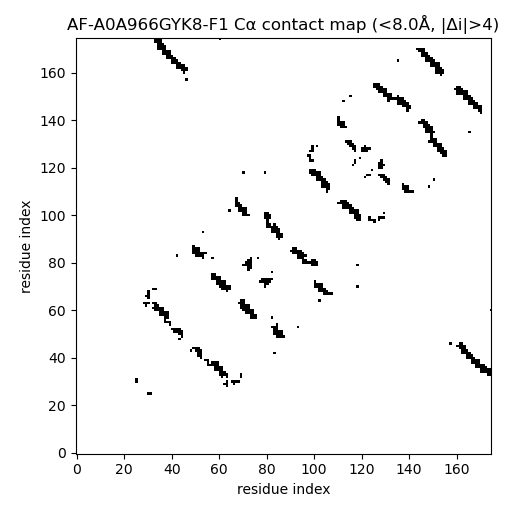ASN A CA 1
ATOM 661 C C . ASN A 1 86 ? 17.854 1.655 -6.913 1.00 95.50 86 ASN A C 1
ATOM 663 O O . ASN A 1 86 ? 18.554 2.601 -6.564 1.00 95.50 86 ASN A O 1
ATOM 667 N N . THR A 1 87 ? 18.335 0.441 -7.159 1.00 91.31 87 THR A N 1
ATOM 668 C CA . THR A 1 87 ? 19.755 0.064 -7.076 1.00 91.31 87 THR A CA 1
ATOM 669 C C . THR A 1 87 ? 20.505 0.243 -8.396 1.00 91.31 87 THR A C 1
ATOM 671 O O . THR A 1 87 ? 21.641 -0.215 -8.536 1.00 91.31 87 THR A O 1
ATOM 674 N N . GLY A 1 88 ? 19.900 0.917 -9.380 1.00 76.88 88 GLY A N 1
ATOM 675 C CA . GLY A 1 88 ? 20.562 1.301 -10.621 1.00 76.88 88 GLY A CA 1
ATOM 676 C C . GLY A 1 88 ? 21.894 1.998 -10.333 1.00 76.88 88 GLY A C 1
ATOM 677 O O . GLY A 1 88 ? 21.966 2.895 -9.498 1.00 76.88 88 GLY A O 1
ATOM 678 N N . ALA A 1 89 ? 22.956 1.551 -11.008 1.00 75.69 89 ALA A N 1
ATOM 679 C CA . ALA A 1 89 ? 24.346 1.962 -10.772 1.00 75.69 89 ALA A CA 1
ATOM 680 C C . ALA A 1 89 ? 24.969 1.533 -9.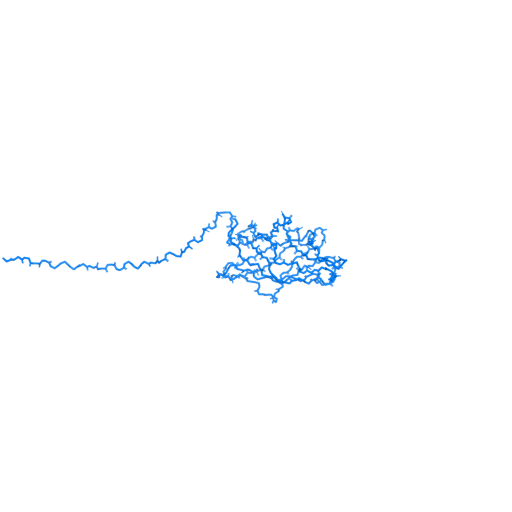420 1.00 75.69 89 ALA A C 1
ATOM 682 O O . ALA A 1 89 ? 26.009 2.061 -9.034 1.00 75.69 89 ALA A O 1
ATOM 683 N N . GLY A 1 90 ? 24.390 0.552 -8.716 1.00 73.12 90 GLY A N 1
ATOM 684 C CA . GLY A 1 90 ? 24.982 -0.061 -7.517 1.00 73.12 90 GLY A CA 1
ATOM 685 C C . GLY A 1 90 ? 24.761 0.712 -6.212 1.00 73.12 90 GLY A C 1
ATOM 686 O O . GLY A 1 90 ? 25.293 0.316 -5.177 1.00 73.12 90 GLY A O 1
ATOM 687 N N . ILE A 1 91 ? 23.968 1.788 -6.240 1.00 72.75 91 ILE A N 1
ATOM 688 C CA . ILE A 1 91 ? 23.600 2.596 -5.070 1.00 72.75 91 ILE A CA 1
ATOM 689 C C . ILE A 1 91 ? 22.078 2.634 -4.968 1.00 72.75 91 ILE A C 1
ATOM 691 O O . ILE A 1 91 ? 21.407 2.990 -5.934 1.00 72.75 91 ILE A O 1
ATOM 695 N N . THR A 1 92 ? 21.527 2.311 -3.795 1.00 82.69 92 THR A N 1
ATOM 696 C CA . THR A 1 92 ? 20.081 2.393 -3.554 1.00 82.69 92 THR A CA 1
ATOM 697 C C . THR A 1 92 ? 19.646 3.844 -3.371 1.00 82.69 92 THR A C 1
ATOM 699 O O . THR A 1 92 ? 19.891 4.446 -2.327 1.00 82.69 92 THR A O 1
ATOM 702 N N . ASN A 1 93 ? 18.954 4.394 -4.364 1.00 91.50 93 ASN A N 1
ATOM 703 C CA . ASN A 1 93 ? 18.318 5.707 -4.291 1.00 91.50 93 ASN A CA 1
ATOM 704 C C . ASN A 1 93 ? 16.814 5.574 -4.040 1.00 91.50 93 ASN A C 1
ATOM 706 O O . ASN A 1 93 ? 16.178 4.642 -4.534 1.00 91.50 93 ASN A O 1
ATOM 710 N N . ALA A 1 94 ? 16.237 6.531 -3.313 1.00 94.44 94 ALA A N 1
ATOM 711 C CA . ALA A 1 94 ? 14.790 6.631 -3.168 1.00 94.44 94 ALA A CA 1
ATOM 712 C C . ALA A 1 94 ? 14.146 6.979 -4.517 1.00 94.44 94 ALA A C 1
ATOM 714 O O . ALA A 1 94 ? 14.565 7.910 -5.205 1.00 94.44 94 ALA A O 1
ATOM 715 N N . THR A 1 95 ? 13.103 6.251 -4.887 1.00 96.00 95 THR A N 1
ATOM 716 C CA . THR A 1 95 ? 12.272 6.521 -6.057 1.00 96.00 95 THR A CA 1
ATOM 717 C C . THR A 1 95 ? 10.823 6.126 -5.768 1.00 96.00 95 THR A C 1
ATOM 719 O O . THR A 1 95 ? 10.470 5.817 -4.631 1.00 96.00 95 THR A O 1
ATOM 722 N N . PHE A 1 96 ? 9.954 6.177 -6.772 1.00 97.19 96 PHE A N 1
ATOM 723 C CA . PHE A 1 96 ? 8.557 5.771 -6.665 1.00 97.19 96 PHE A CA 1
ATOM 724 C C . PHE A 1 96 ? 7.995 5.404 -8.041 1.00 97.19 96 PHE A C 1
ATOM 726 O O . PHE A 1 96 ? 8.485 5.850 -9.082 1.00 97.19 96 PHE A O 1
ATOM 733 N N . TYR A 1 97 ? 6.908 4.636 -8.057 1.00 97.69 97 TYR A N 1
ATOM 734 C CA . TYR A 1 97 ? 6.127 4.442 -9.274 1.00 97.69 97 TYR A CA 1
ATOM 735 C C . TYR A 1 97 ? 5.218 5.648 -9.521 1.00 97.69 97 TYR A C 1
ATOM 737 O O . TYR A 1 97 ? 4.258 5.884 -8.793 1.00 97.69 97 TYR A O 1
ATOM 745 N N . SER A 1 98 ? 5.478 6.401 -10.592 1.00 95.75 98 SER A N 1
ATOM 746 C CA . SER A 1 98 ? 4.564 7.459 -11.050 1.00 95.75 98 SER A CA 1
ATOM 747 C C . SER A 1 98 ? 3.120 6.955 -11.234 1.00 95.75 98 SER A C 1
ATOM 749 O O . SER A 1 98 ? 2.902 5.842 -11.709 1.00 95.75 98 SER A O 1
ATOM 751 N N . LYS A 1 99 ? 2.121 7.767 -10.869 1.00 97.94 99 LYS A N 1
ATOM 752 C CA . LYS A 1 99 ? 0.684 7.436 -10.996 1.00 97.94 99 LYS A CA 1
ATOM 753 C C . LYS A 1 99 ? 0.295 6.077 -10.394 1.00 97.94 99 LYS A C 1
ATOM 755 O O . LYS A 1 99 ? -0.604 5.401 -10.904 1.00 97.94 99 LYS A O 1
ATOM 760 N N . PHE A 1 100 ? 0.955 5.705 -9.301 1.00 98.69 100 PHE A N 1
ATOM 761 C CA . PHE A 1 100 ? 0.601 4.566 -8.471 1.00 98.69 100 PHE A CA 1
ATOM 762 C C . PHE A 1 100 ? 0.611 4.975 -6.994 1.00 98.69 100 PHE A C 1
ATOM 764 O O . PHE A 1 100 ? 1.641 5.369 -6.453 1.00 98.69 100 PHE A O 1
ATOM 771 N N . GLY A 1 101 ? -0.550 4.895 -6.353 1.00 98.19 101 GLY A N 1
ATOM 772 C CA . GLY A 1 101 ? -0.753 5.156 -4.928 1.00 98.19 101 GLY A CA 1
ATOM 773 C C . GLY A 1 101 ? -1.960 4.359 -4.446 1.00 98.19 101 GLY A C 1
ATOM 774 O O . GLY A 1 101 ? -2.770 3.953 -5.270 1.00 98.19 101 GLY A O 1
ATOM 775 N N . LEU A 1 102 ? -2.092 4.098 -3.148 1.00 98.56 102 LEU A N 1
ATOM 776 C CA . LEU A 1 102 ? -3.150 3.211 -2.653 1.00 98.56 102 LEU A CA 1
ATOM 777 C C . LEU A 1 102 ? -4.345 3.979 -2.108 1.00 98.56 102 LEU A C 1
ATOM 779 O O . LEU A 1 102 ? -4.171 4.911 -1.326 1.00 98.56 102 LEU A O 1
ATOM 783 N N . ILE A 1 103 ? -5.536 3.491 -2.439 1.00 98.69 103 ILE A N 1
ATOM 784 C CA . ILE A 1 103 ? -6.725 3.592 -1.597 1.00 98.69 103 ILE A CA 1
ATOM 785 C C . ILE A 1 103 ? -6.953 2.207 -0.991 1.00 98.69 103 ILE A C 1
ATOM 787 O O . ILE A 1 103 ? -7.018 1.218 -1.719 1.00 98.69 103 ILE A O 1
ATOM 791 N N . MET A 1 104 ? -7.062 2.130 0.331 1.00 98.75 104 MET A N 1
ATOM 792 C CA . MET A 1 104 ? -7.437 0.920 1.063 1.00 98.75 104 MET A CA 1
ATOM 793 C C . MET A 1 104 ? -8.887 1.025 1.509 1.00 98.75 104 MET A C 1
ATOM 795 O O . MET A 1 104 ? -9.273 2.040 2.084 1.00 98.75 104 MET A O 1
ATOM 799 N N . ASN A 1 105 ? -9.669 -0.028 1.276 1.00 98.56 105 ASN A N 1
ATOM 800 C CA . ASN A 1 105 ? -10.995 -0.183 1.865 1.00 98.56 105 ASN A CA 1
ATOM 801 C C . ASN A 1 105 ? -10.928 -1.115 3.071 1.00 98.56 105 ASN A C 1
ATOM 803 O O . ASN A 1 105 ? -10.212 -2.121 3.058 1.00 98.56 105 ASN A O 1
ATOM 807 N N . PHE A 1 106 ? -11.718 -0.801 4.088 1.00 98.38 106 PHE A N 1
ATOM 808 C CA . PHE A 1 106 ? -11.699 -1.481 5.370 1.00 98.38 106 PHE A CA 1
ATOM 809 C C . PHE A 1 106 ? -13.085 -1.973 5.770 1.00 98.38 106 PHE A C 1
ATOM 811 O O . PHE A 1 106 ? -14.100 -1.333 5.497 1.00 98.38 106 PHE A O 1
ATOM 818 N N . ASP A 1 107 ? -13.107 -3.090 6.486 1.00 97.69 107 ASP A N 1
ATOM 819 C CA . ASP A 1 107 ? -14.272 -3.568 7.215 1.00 97.69 107 ASP A CA 1
ATOM 820 C C . ASP A 1 107 ? -14.000 -3.474 8.720 1.00 97.69 107 ASP A C 1
ATOM 822 O O . ASP A 1 107 ? -13.159 -4.189 9.273 1.00 97.69 107 ASP A O 1
ATOM 826 N N . ALA A 1 108 ? -14.726 -2.570 9.380 1.00 95.12 108 ALA A N 1
ATOM 827 C CA . ALA A 1 108 ? -14.630 -2.337 10.816 1.00 95.12 108 ALA A CA 1
ATOM 828 C C . ALA A 1 108 ? -15.144 -3.514 11.654 1.00 95.12 108 ALA A C 1
ATOM 830 O O . ALA A 1 108 ? -14.664 -3.717 12.766 1.00 95.12 108 ALA A O 1
ATOM 831 N N . ALA A 1 109 ? -16.106 -4.291 11.148 1.00 96.62 109 ALA A N 1
ATOM 832 C CA . ALA A 1 109 ? -16.677 -5.406 11.896 1.00 96.62 109 ALA A CA 1
ATOM 833 C C . ALA A 1 109 ? -15.684 -6.571 12.005 1.00 96.62 109 ALA A C 1
ATOM 835 O O . ALA A 1 109 ? -15.630 -7.253 13.028 1.00 96.62 109 ALA A O 1
ATOM 836 N N . THR A 1 110 ? -14.877 -6.780 10.963 1.00 97.50 110 THR A N 1
ATOM 837 C CA . THR A 1 110 ? -13.920 -7.893 10.883 1.00 97.50 110 THR A CA 1
ATOM 838 C C . THR A 1 110 ? -12.459 -7.469 11.042 1.00 97.50 110 THR A C 1
ATOM 840 O O . THR A 1 110 ? -11.580 -8.329 11.101 1.00 97.50 110 THR A O 1
ATOM 843 N N . ASN A 1 111 ? -12.183 -6.165 11.150 1.00 97.56 111 ASN A N 1
ATOM 844 C CA . ASN A 1 111 ? -10.835 -5.591 11.144 1.00 97.56 111 ASN A CA 1
ATOM 845 C C . ASN A 1 111 ? -10.019 -6.051 9.924 1.00 97.56 111 ASN A C 1
ATOM 847 O O . ASN A 1 111 ? -8.854 -6.440 10.046 1.00 97.56 111 ASN A O 1
ATOM 851 N N . LYS A 1 112 ? -10.631 -6.032 8.737 1.00 98.38 112 LYS A N 1
ATOM 852 C CA . LYS A 1 112 ? -10.002 -6.473 7.485 1.00 98.38 112 LYS A CA 1
ATOM 853 C C . LYS A 1 112 ? -9.754 -5.322 6.524 1.00 98.38 112 LYS A C 1
ATOM 855 O O . LYS A 1 112 ? -10.549 -4.391 6.442 1.00 98.38 112 LYS A O 1
ATOM 860 N N . VAL A 1 113 ? -8.666 -5.432 5.763 1.00 98.75 113 VAL A N 1
ATOM 861 C CA . VAL A 1 113 ? -8.492 -4.688 4.511 1.00 98.75 113 VAL A CA 1
ATOM 862 C C . VAL A 1 113 ? -9.190 -5.505 3.431 1.00 98.75 113 VAL A C 1
ATOM 864 O O . VAL A 1 113 ? -8.797 -6.639 3.168 1.00 98.75 113 VAL A O 1
ATOM 867 N N . THR A 1 114 ? -10.259 -4.971 2.849 1.00 98.56 114 THR A N 1
ATOM 868 C CA . THR A 1 114 ? -11.134 -5.720 1.931 1.00 98.56 114 THR A CA 1
ATOM 869 C C . THR A 1 114 ? -10.763 -5.528 0.470 1.00 98.56 114 THR A C 1
ATOM 871 O O . THR A 1 114 ? -11.057 -6.384 -0.360 1.00 98.56 114 THR A O 1
ATOM 874 N N . SER A 1 115 ? -10.103 -4.421 0.137 1.00 98.62 115 SER A N 1
ATOM 875 C CA . SER A 1 115 ? -9.538 -4.190 -1.190 1.00 98.62 115 SER A CA 1
ATOM 876 C C . SER A 1 115 ? -8.487 -3.087 -1.162 1.00 98.62 115 SER A C 1
ATOM 878 O O . SER A 1 115 ? -8.466 -2.247 -0.258 1.00 98.62 115 SER A O 1
ATOM 880 N N . VAL A 1 116 ? -7.641 -3.086 -2.191 1.00 98.75 116 VAL A N 1
ATOM 881 C CA . VAL A 1 116 ? -6.806 -1.943 -2.556 1.00 98.75 116 VAL A CA 1
ATOM 882 C C . VAL A 1 116 ? -7.094 -1.546 -3.994 1.00 98.75 116 VAL A C 1
ATOM 884 O O . VAL A 1 116 ? -7.312 -2.410 -4.842 1.00 98.75 116 VAL A O 1
ATOM 887 N N . THR A 1 117 ? -7.087 -0.249 -4.273 1.00 98.69 117 THR A N 1
ATOM 888 C CA . THR A 1 117 ? -7.176 0.298 -5.630 1.00 98.69 117 THR A CA 1
ATOM 889 C C . THR A 1 117 ? -6.139 1.391 -5.823 1.00 98.69 117 THR A C 1
ATOM 891 O O . THR A 1 117 ? -5.626 1.968 -4.860 1.00 98.69 117 THR A O 1
ATOM 894 N N . ASN A 1 118 ? -5.792 1.662 -7.078 1.00 98.81 118 ASN A N 1
ATOM 895 C CA . ASN A 1 118 ? -4.871 2.733 -7.397 1.00 98.81 118 ASN A CA 1
ATOM 896 C C . ASN A 1 118 ? -5.590 4.092 -7.349 1.00 98.81 118 ASN A C 1
ATOM 898 O O . ASN A 1 118 ? -6.558 4.334 -8.070 1.00 98.81 118 ASN A O 1
ATOM 902 N N . TYR A 1 119 ? -5.066 4.995 -6.521 1.00 98.69 119 TYR A N 1
ATOM 903 C CA . TYR A 1 119 ? -5.552 6.360 -6.320 1.00 98.69 119 TYR A CA 1
ATOM 904 C C . TYR A 1 119 ? -5.690 7.147 -7.633 1.00 98.69 119 TYR A C 1
ATOM 906 O O . TYR A 1 119 ? -6.589 7.968 -7.787 1.00 98.69 119 TYR A O 1
ATOM 914 N N . TYR A 1 120 ? -4.808 6.896 -8.604 1.00 98.56 120 TYR A N 1
ATOM 915 C CA . TYR A 1 120 ? -4.759 7.636 -9.870 1.00 98.56 120 TYR A CA 1
ATOM 916 C C . TYR A 1 120 ? -5.654 7.060 -10.977 1.00 98.56 120 TYR A C 1
ATOM 918 O O . TYR A 1 120 ? -5.507 7.443 -12.140 1.00 98.56 120 TYR A O 1
ATOM 926 N N . GLY A 1 121 ? -6.547 6.135 -10.632 1.00 98.06 121 GLY A N 1
ATOM 927 C CA . GLY A 1 121 ? -7.364 5.371 -11.568 1.00 98.06 121 GLY A CA 1
ATOM 928 C C . GLY A 1 121 ? -6.981 3.896 -11.560 1.00 98.06 121 GLY A C 1
ATOM 929 O O . GLY A 1 121 ? -5.849 3.534 -11.252 1.00 98.06 121 GLY A O 1
ATOM 930 N N . GLN A 1 122 ? -7.937 3.046 -11.919 1.00 97.88 122 GLN A N 1
ATOM 931 C CA . GLN A 1 122 ? -7.834 1.593 -11.837 1.00 97.88 122 GLN A CA 1
ATOM 932 C C . GLN A 1 122 ? -8.268 0.967 -13.185 1.00 97.88 122 GLN A C 1
ATOM 934 O O . GLN A 1 122 ? -9.398 0.488 -13.283 1.00 97.88 122 GLN A O 1
ATOM 939 N N . PRO A 1 123 ? -7.422 0.994 -14.239 1.00 98.06 123 PRO A N 1
ATOM 940 C CA . PRO A 1 123 ? -6.024 1.440 -14.253 1.00 98.06 123 PRO A CA 1
ATOM 941 C C . PRO A 1 123 ? -5.860 2.964 -14.382 1.00 98.06 123 PRO A C 1
ATOM 943 O O . PRO A 1 123 ? -6.770 3.678 -14.802 1.00 98.06 123 PRO A O 1
ATOM 946 N N . SER A 1 124 ? -4.683 3.474 -14.022 1.00 98.50 124 SER A N 1
ATOM 947 C CA . SER A 1 124 ? -4.323 4.883 -14.203 1.00 98.50 124 SER A CA 1
ATOM 948 C C . SER A 1 124 ? -3.955 5.194 -15.655 1.00 98.50 124 SER A C 1
ATOM 950 O O . SER A 1 124 ? -3.836 4.302 -16.495 1.00 98.50 124 SER A O 1
ATOM 952 N N . SER A 1 125 ? -3.676 6.465 -15.955 1.00 97.75 125 SER A N 1
ATOM 953 C CA . SER A 1 125 ? -3.204 6.888 -17.283 1.00 97.75 125 SER A CA 1
ATOM 954 C C . SER A 1 125 ? -1.857 6.278 -17.704 1.00 97.75 125 SER A C 1
ATOM 956 O O . SER A 1 125 ? -1.484 6.389 -18.866 1.00 97.75 125 SER A O 1
ATOM 958 N N . THR A 1 126 ? -1.107 5.663 -16.782 1.00 96.88 126 THR A N 1
ATOM 959 C CA . THR A 1 126 ? 0.117 4.897 -17.089 1.00 96.88 126 THR A CA 1
ATOM 960 C C . THR A 1 126 ? -0.135 3.389 -17.087 1.00 96.88 126 THR A C 1
ATOM 962 O O . THR A 1 126 ? 0.807 2.611 -16.988 1.00 96.88 126 THR A O 1
ATOM 965 N N . GLY A 1 127 ? -1.401 2.965 -17.118 1.00 98.06 127 GLY A N 1
ATOM 966 C CA . GLY A 1 127 ? -1.795 1.562 -17.168 1.00 98.06 127 GLY A CA 1
ATOM 967 C C . GLY A 1 127 ? -1.634 0.802 -15.852 1.00 98.06 127 GLY A C 1
ATOM 968 O O . GLY A 1 127 ? -1.696 -0.423 -15.889 1.00 98.06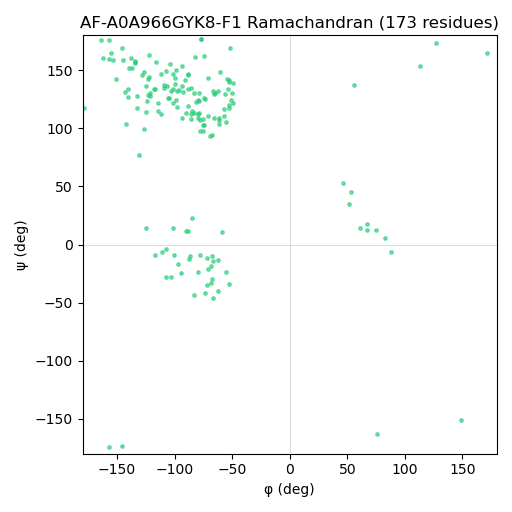 127 GLY A O 1
ATOM 969 N N . ARG A 1 128 ? -1.407 1.483 -14.716 1.00 98.56 128 ARG A N 1
ATOM 970 C CA . ARG A 1 128 ? -1.139 0.843 -13.414 1.00 98.56 128 ARG A CA 1
ATOM 971 C C . ARG A 1 128 ? -2.404 0.657 -12.589 1.00 98.56 128 ARG A C 1
ATOM 973 O O . ARG A 1 128 ? -3.180 1.602 -12.446 1.00 98.56 128 ARG A O 1
ATOM 980 N N . SER A 1 129 ? -2.563 -0.508 -11.977 1.00 98.75 129 SER A N 1
ATOM 981 C CA . SER A 1 129 ? -3.650 -0.834 -11.042 1.00 98.75 129 SER A CA 1
ATOM 982 C C . SER A 1 129 ? -3.111 -1.535 -9.798 1.00 98.75 129 SER A C 1
ATOM 984 O O . SER A 1 129 ? -2.026 -2.109 -9.832 1.00 98.75 129 SER A O 1
ATOM 986 N N . ALA A 1 130 ? -3.852 -1.468 -8.690 1.00 98.81 130 ALA A N 1
ATOM 987 C CA . ALA A 1 130 ? -3.520 -2.180 -7.453 1.00 98.81 130 ALA A CA 1
ATOM 988 C C . ALA A 1 130 ? -4.510 -3.322 -7.209 1.00 98.81 130 ALA A C 1
ATOM 990 O O . ALA A 1 130 ? -5.708 -3.119 -7.371 1.00 98.81 130 ALA A O 1
ATOM 991 N N . VAL A 1 131 ? -4.050 -4.497 -6.795 1.00 98.56 131 VAL A N 1
ATOM 992 C CA . VAL A 1 131 ? -4.933 -5.643 -6.523 1.00 98.56 131 VAL A CA 1
ATOM 993 C C . VAL A 1 131 ? -4.560 -6.255 -5.187 1.00 98.56 131 VAL A C 1
ATOM 995 O O . VAL A 1 131 ? -3.394 -6.556 -4.957 1.00 98.56 131 VAL A O 1
ATOM 998 N N . LEU A 1 132 ? -5.535 -6.439 -4.295 1.00 98.81 132 LEU A N 1
ATOM 999 C CA . LEU A 1 132 ? -5.287 -7.079 -3.004 1.00 98.81 132 LEU A CA 1
ATOM 1000 C C . LEU A 1 132 ? -4.875 -8.537 -3.229 1.00 98.81 132 LEU A C 1
ATOM 1002 O O . LEU A 1 132 ? -5.561 -9.264 -3.944 1.00 98.81 132 LEU A O 1
ATOM 1006 N N . ASP A 1 133 ? -3.783 -8.966 -2.602 1.00 98.69 133 ASP A N 1
ATOM 1007 C CA . ASP A 1 133 ? -3.354 -10.360 -2.644 1.00 98.69 133 ASP A CA 1
ATOM 1008 C C . ASP A 1 133 ? -4.078 -11.135 -1.532 1.00 98.69 133 ASP A C 1
ATOM 1010 O O . ASP A 1 133 ? -3.791 -10.899 -0.352 1.00 98.69 133 ASP A O 1
ATOM 1014 N N . PRO A 1 134 ? -4.993 -12.070 -1.852 1.00 97.88 134 PRO A N 1
ATOM 1015 C CA . PRO A 1 134 ? -5.758 -12.802 -0.847 1.00 97.88 134 PRO A CA 1
ATOM 1016 C C . PRO A 1 134 ? -4.903 -13.736 0.018 1.00 97.88 134 PRO A C 1
ATOM 1018 O O . PRO A 1 134 ? -5.381 -14.173 1.062 1.00 97.88 134 PRO A O 1
ATOM 1021 N N . THR A 1 135 ? -3.653 -14.038 -0.362 1.00 98.31 135 THR A N 1
ATOM 1022 C CA . THR A 1 135 ? -2.753 -14.827 0.495 1.00 98.31 135 THR A CA 1
ATOM 1023 C C . THR A 1 135 ? -2.140 -13.993 1.623 1.00 98.31 135 THR A C 1
ATOM 1025 O O . THR A 1 135 ? -1.432 -14.539 2.469 1.00 98.31 135 THR A O 1
ATOM 1028 N N . GLY A 1 136 ? -2.318 -12.670 1.605 1.00 97.88 136 GLY A N 1
ATOM 1029 C CA . GLY A 1 136 ? -1.868 -11.773 2.662 1.00 97.88 136 GLY A CA 1
ATOM 1030 C C . GLY A 1 136 ? -2.729 -11.852 3.920 1.00 97.88 136 GLY A C 1
ATOM 1031 O O . GLY A 1 136 ? -3.883 -12.272 3.896 1.00 97.88 136 GLY A O 1
ATOM 1032 N N . VAL A 1 137 ? -2.185 -11.366 5.038 1.00 98.25 137 VAL A N 1
ATOM 1033 C CA . VAL A 1 137 ? -2.931 -11.268 6.306 1.00 98.25 137 VAL A CA 1
ATOM 1034 C C . VAL A 1 137 ? -4.135 -10.316 6.179 1.00 98.25 137 VAL A C 1
ATOM 1036 O O . VAL A 1 137 ? -5.219 -10.611 6.698 1.00 98.25 137 VAL A O 1
ATOM 1039 N N . ASN A 1 138 ? -3.933 -9.195 5.471 1.00 98.69 138 ASN A N 1
ATOM 1040 C CA . ASN A 1 138 ? -4.946 -8.200 5.096 1.00 98.69 138 ASN A CA 1
ATOM 1041 C C . ASN A 1 138 ? -5.862 -7.803 6.257 1.00 98.69 138 ASN A C 1
ATOM 1043 O O . ASN A 1 138 ? -7.087 -7.902 6.179 1.00 98.69 138 ASN A O 1
ATOM 1047 N N . SER A 1 139 ? -5.265 -7.399 7.376 1.00 98.50 139 SER A N 1
ATOM 1048 C CA . SER A 1 139 ? -6.003 -7.093 8.597 1.00 98.50 139 SER A CA 1
ATOM 1049 C C . SER A 1 139 ? -5.399 -5.949 9.388 1.00 98.50 139 SER A C 1
ATOM 1051 O O . SER A 1 139 ? -4.208 -5.650 9.296 1.00 98.50 139 SER A O 1
ATOM 1053 N N . ILE A 1 140 ? -6.244 -5.365 10.225 1.00 98.50 140 ILE A N 1
ATOM 1054 C CA . ILE A 1 140 ? -5.879 -4.403 11.248 1.00 98.50 140 ILE A CA 1
ATOM 1055 C C . ILE A 1 140 ? -5.757 -5.157 12.568 1.00 98.50 140 ILE A C 1
ATOM 1057 O O . ILE A 1 140 ? -6.624 -5.953 12.928 1.00 98.50 140 ILE A O 1
ATOM 1061 N N . ASP A 1 141 ? -4.672 -4.922 13.290 1.00 97.75 141 ASP A N 1
ATOM 1062 C CA . ASP A 1 141 ? -4.545 -5.360 14.673 1.00 97.75 141 ASP A CA 1
ATOM 1063 C C . ASP A 1 141 ? -5.234 -4.325 15.582 1.00 97.75 141 ASP A C 1
ATOM 1065 O O . ASP A 1 141 ? -4.753 -3.194 15.677 1.00 97.75 141 ASP A O 1
ATOM 1069 N N . PRO A 1 142 ? -6.341 -4.665 16.265 1.00 95.00 142 PRO A N 1
ATOM 1070 C CA . PRO A 1 142 ? -7.084 -3.704 17.078 1.00 95.00 142 PRO A CA 1
ATOM 1071 C C . PRO A 1 142 ? -6.320 -3.247 18.332 1.00 95.00 142 PRO A C 1
ATOM 1073 O O . PRO A 1 142 ? -6.663 -2.214 18.905 1.00 95.00 142 PRO A O 1
ATOM 1076 N N . ALA A 1 143 ? -5.299 -3.989 18.778 1.00 96.06 143 ALA A N 1
ATOM 1077 C CA . ALA A 1 143 ? -4.500 -3.618 19.944 1.00 96.06 143 ALA A CA 1
ATOM 1078 C C . ALA A 1 143 ? -3.395 -2.620 19.578 1.00 96.06 143 ALA A C 1
ATOM 1080 O O . ALA A 1 143 ? -3.171 -1.649 20.301 1.00 96.06 143 ALA A O 1
ATOM 1081 N N . THR A 1 144 ? -2.709 -2.851 18.457 1.00 97.62 144 THR A N 1
ATOM 1082 C CA . THR A 1 144 ? -1.572 -2.016 18.028 1.00 97.62 144 THR A CA 1
ATOM 1083 C C . THR A 1 144 ? -1.947 -0.949 17.006 1.00 97.62 144 THR A C 1
ATOM 1085 O O . THR A 1 144 ? -1.188 -0.004 16.820 1.00 97.62 144 THR A O 1
ATOM 1088 N N . ARG A 1 145 ? -3.111 -1.081 16.357 1.00 97.56 145 ARG A N 1
ATOM 1089 C CA . ARG A 1 145 ? -3.542 -0.312 15.175 1.00 97.56 145 ARG A CA 1
ATOM 1090 C C . ARG A 1 145 ? -2.636 -0.478 13.954 1.00 97.56 145 ARG A C 1
ATOM 1092 O O . ARG A 1 145 ? -2.767 0.270 12.986 1.00 97.56 145 ARG A O 1
ATOM 1099 N N . ASN A 1 146 ? -1.752 -1.475 13.967 1.00 98.62 146 ASN A N 1
ATOM 1100 C CA . ASN A 1 146 ? -0.947 -1.815 12.804 1.00 98.62 146 ASN A CA 1
ATOM 1101 C C . ASN A 1 146 ? -1.824 -2.448 11.723 1.00 98.62 146 ASN A C 1
ATOM 1103 O O . ASN A 1 146 ? -2.717 -3.243 12.023 1.00 98.62 146 ASN A O 1
ATOM 1107 N N . ILE A 1 147 ? -1.525 -2.144 10.464 1.00 98.81 147 ILE A N 1
ATOM 1108 C CA . ILE A 1 147 ? -2.241 -2.696 9.313 1.00 98.81 147 ILE A CA 1
ATOM 1109 C C . ILE A 1 147 ? -1.270 -3.567 8.530 1.00 98.81 147 ILE A C 1
ATOM 1111 O O . ILE A 1 147 ? -0.231 -3.088 8.083 1.00 98.81 147 ILE A O 1
ATOM 1115 N N . ARG A 1 148 ? -1.601 -4.846 8.365 1.00 98.81 148 ARG A N 1
ATOM 1116 C CA . ARG A 1 148 ? -0.875 -5.763 7.480 1.00 98.81 148 ARG A CA 1
ATOM 1117 C C . ARG A 1 148 ? -1.635 -5.874 6.175 1.00 98.81 148 ARG A C 1
ATOM 1119 O O . ARG A 1 148 ? -2.814 -6.223 6.199 1.00 98.81 148 ARG A O 1
ATOM 1126 N N . VAL A 1 149 ? -0.975 -5.599 5.060 1.00 98.81 149 VAL A N 1
ATOM 1127 C CA . VAL A 1 149 ? -1.589 -5.620 3.733 1.00 98.81 149 VAL A CA 1
ATOM 1128 C C . VAL A 1 149 ? -0.602 -6.158 2.709 1.00 98.81 149 VAL A C 1
ATOM 1130 O O . VAL A 1 149 ? 0.544 -5.713 2.641 1.00 98.81 149 VAL A O 1
ATOM 1133 N N . LYS A 1 150 ? -1.065 -7.110 1.901 1.00 98.88 150 LYS A N 1
ATOM 1134 C CA . LYS A 1 150 ? -0.320 -7.642 0.767 1.00 98.88 150 LYS A CA 1
ATOM 1135 C C . LYS A 1 150 ? -1.087 -7.348 -0.510 1.00 98.88 150 LYS A C 1
ATOM 1137 O O . LYS A 1 150 ? -2.303 -7.530 -0.565 1.00 98.88 150 LYS A O 1
ATOM 1142 N N . PHE A 1 151 ? -0.396 -6.859 -1.526 1.00 98.88 151 PHE A N 1
ATOM 1143 C CA . PHE A 1 151 ? -1.024 -6.492 -2.786 1.00 98.88 151 PHE A CA 1
ATOM 1144 C C . PHE A 1 151 ? -0.042 -6.532 -3.948 1.00 98.88 151 PHE A C 1
ATOM 1146 O O . PHE A 1 151 ? 1.179 -6.544 -3.780 1.00 98.88 151 PHE A O 1
ATOM 1153 N N . PHE A 1 152 ? -0.608 -6.513 -5.143 1.00 98.81 152 PHE A N 1
ATOM 1154 C CA . PHE A 1 152 ? 0.106 -6.426 -6.398 1.00 98.81 152 PHE A CA 1
ATOM 1155 C C . PHE A 1 152 ? -0.065 -5.049 -7.029 1.00 98.81 152 PHE A C 1
ATOM 1157 O O . PHE A 1 152 ? -1.106 -4.404 -6.875 1.00 98.81 152 PHE A O 1
ATOM 1164 N N . MET A 1 153 ? 0.951 -4.622 -7.772 1.00 98.75 153 MET A N 1
ATOM 1165 C CA . MET A 1 153 ? 0.801 -3.630 -8.826 1.00 98.75 153 MET A CA 1
ATOM 1166 C C . MET A 1 153 ? 0.788 -4.357 -10.166 1.00 98.75 153 MET A C 1
ATOM 1168 O O . MET A 1 153 ? 1.778 -4.997 -10.525 1.00 98.75 153 MET A O 1
ATOM 1172 N N . ASP A 1 154 ? -0.288 -4.188 -10.920 1.00 98.56 154 ASP A N 1
ATOM 1173 C CA . ASP A 1 154 ? -0.346 -4.582 -12.326 1.00 98.56 154 ASP A CA 1
ATOM 1174 C C . ASP A 1 154 ? 0.013 -3.388 -13.207 1.00 98.56 154 AS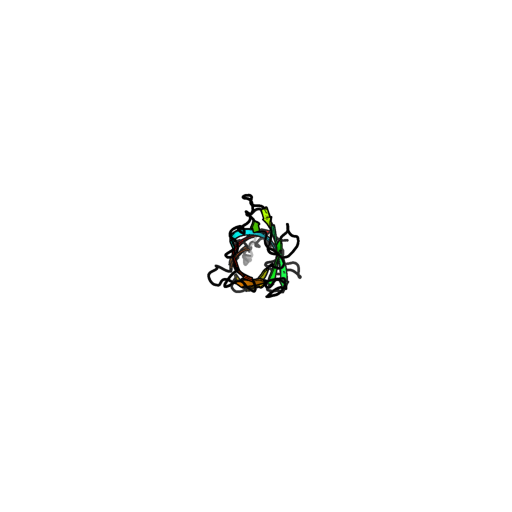P A C 1
ATOM 1176 O O . ASP A 1 154 ? -0.177 -2.231 -12.818 1.00 98.56 154 ASP A O 1
ATOM 1180 N N . GLU A 1 155 ? 0.524 -3.657 -14.405 1.00 98.19 155 GLU A N 1
ATOM 1181 C CA . GLU A 1 155 ? 0.770 -2.632 -15.413 1.00 98.19 155 GLU A CA 1
ATOM 1182 C C . GLU A 1 155 ? 0.404 -3.152 -16.803 1.00 98.19 155 GLU A C 1
ATOM 1184 O O . GLU A 1 155 ? 0.761 -4.264 -17.189 1.00 98.19 155 GLU A O 1
ATOM 1189 N N . THR A 1 156 ? -0.317 -2.335 -17.568 1.00 97.44 156 THR A N 1
ATOM 1190 C CA . THR A 1 156 ? -0.714 -2.670 -18.940 1.00 97.44 156 THR A CA 1
ATOM 1191 C C . THR A 1 156 ? 0.515 -2.993 -19.792 1.00 97.44 156 THR A C 1
ATOM 1193 O O . THR A 1 156 ? 1.464 -2.215 -19.842 1.00 97.44 156 THR A O 1
ATOM 1196 N N . GLY A 1 157 ? 0.482 -4.132 -20.486 1.00 95.94 157 GLY A N 1
ATOM 1197 C CA . GLY A 1 157 ? 1.596 -4.613 -21.309 1.00 95.94 157 GLY A CA 1
ATOM 1198 C C . GLY A 1 157 ? 2.619 -5.473 -20.559 1.00 95.94 157 GLY A C 1
ATOM 1199 O O . GLY A 1 157 ? 3.485 -6.058 -21.204 1.00 95.94 157 GLY A O 1
ATOM 1200 N N . ILE A 1 158 ? 2.500 -5.614 -19.235 1.00 96.12 158 ILE A N 1
ATOM 1201 C CA . ILE A 1 158 ? 3.262 -6.586 -18.445 1.00 96.12 158 ILE A CA 1
ATOM 1202 C C . ILE A 1 158 ? 2.404 -7.836 -18.237 1.00 96.12 158 ILE A C 1
ATOM 1204 O O . ILE A 1 158 ? 1.223 -7.754 -17.907 1.00 96.12 158 ILE A O 1
ATOM 1208 N N . THR A 1 159 ? 2.991 -9.012 -18.467 1.00 95.00 159 THR A N 1
ATOM 1209 C CA . THR A 1 159 ? 2.315 -10.285 -18.183 1.00 95.00 159 THR A CA 1
ATOM 1210 C C . THR A 1 159 ? 2.405 -10.582 -16.690 1.00 95.00 159 THR A C 1
ATOM 1212 O O . THR A 1 159 ? 3.503 -10.665 -16.147 1.00 95.00 159 THR A O 1
ATOM 1215 N N . GLY A 1 160 ? 1.256 -10.782 -16.043 1.00 95.69 160 GLY A N 1
ATOM 1216 C CA . GLY A 1 160 ? 1.180 -11.000 -14.598 1.00 95.69 160 GLY A CA 1
ATOM 1217 C C . GLY A 1 160 ? 1.367 -9.714 -13.787 1.00 95.69 160 GLY A C 1
ATOM 1218 O O . GLY A 1 160 ? 1.242 -8.605 -14.303 1.00 95.69 160 GLY A O 1
ATOM 1219 N N . HIS A 1 161 ? 1.655 -9.877 -12.497 1.00 97.88 161 HIS A N 1
ATOM 1220 C CA . HIS A 1 161 ? 1.881 -8.759 -11.587 1.00 97.88 161 HIS A CA 1
ATOM 1221 C C . HIS A 1 161 ? 3.250 -8.138 -11.856 1.00 97.88 161 HIS A C 1
ATOM 1223 O O . HIS A 1 161 ? 4.267 -8.830 -11.802 1.00 97.88 161 HIS A O 1
ATOM 1229 N N . ARG A 1 162 ? 3.302 -6.823 -12.088 1.00 98.12 162 ARG A N 1
ATOM 1230 C CA . ARG A 1 162 ? 4.584 -6.123 -12.208 1.00 98.12 162 ARG A CA 1
ATOM 1231 C C . ARG A 1 162 ? 5.321 -6.118 -10.878 1.00 98.12 162 ARG A C 1
ATOM 1233 O O . ARG A 1 162 ? 6.519 -6.373 -10.858 1.00 98.12 162 ARG A O 1
ATOM 1240 N N . ALA A 1 163 ? 4.625 -5.804 -9.789 1.00 98.44 163 ALA A N 1
ATOM 1241 C CA . ALA A 1 163 ? 5.241 -5.781 -8.473 1.00 98.44 163 ALA A CA 1
ATOM 1242 C C . ALA A 1 163 ? 4.372 -6.417 -7.390 1.00 98.44 163 ALA A C 1
ATOM 1244 O O . ALA A 1 163 ? 3.147 -6.387 -7.468 1.00 98.44 163 ALA A O 1
ATOM 1245 N N . THR A 1 164 ? 5.015 -6.957 -6.359 1.00 98.69 164 THR A N 1
ATOM 1246 C CA . THR A 1 164 ? 4.382 -7.478 -5.142 1.00 98.69 164 THR A CA 1
ATOM 1247 C C . THR A 1 164 ? 4.849 -6.667 -3.949 1.00 98.69 164 THR A C 1
ATOM 1249 O O . THR A 1 164 ? 6.044 -6.446 -3.781 1.00 98.69 164 THR A O 1
ATOM 1252 N N . PHE A 1 165 ? 3.917 -6.267 -3.099 1.00 98.75 165 PHE A N 1
ATOM 1253 C CA . PHE A 1 165 ? 4.174 -5.571 -1.850 1.00 98.75 165 PHE A CA 1
ATOM 1254 C C . PHE A 1 165 ? 3.594 -6.396 -0.704 1.00 98.75 165 PHE A C 1
ATOM 1256 O O . PHE A 1 165 ? 2.430 -6.787 -0.765 1.00 98.75 165 PHE A O 1
ATOM 1263 N N . ASP A 1 166 ? 4.388 -6.641 0.335 1.00 98.62 166 ASP A N 1
ATOM 1264 C CA . ASP A 1 166 ? 3.943 -7.273 1.582 1.00 98.62 166 ASP A CA 1
ATOM 1265 C C . ASP A 1 166 ? 4.354 -6.375 2.745 1.00 98.62 166 ASP A C 1
ATOM 1267 O O . ASP A 1 166 ? 5.536 -6.308 3.099 1.00 98.62 166 ASP A O 1
ATOM 1271 N N . LEU A 1 167 ? 3.395 -5.590 3.239 1.00 98.44 167 LEU A N 1
ATOM 1272 C CA . LEU A 1 167 ? 3.647 -4.412 4.059 1.00 98.44 167 LEU A CA 1
ATOM 1273 C C . LEU A 1 167 ? 2.961 -4.504 5.421 1.00 98.44 167 LEU A C 1
ATOM 1275 O O . LEU A 1 167 ? 1.821 -4.951 5.556 1.00 98.44 167 LEU A O 1
ATOM 1279 N N . THR A 1 168 ? 3.639 -3.967 6.430 1.00 98.69 168 THR A N 1
ATOM 1280 C CA . THR A 1 168 ? 3.070 -3.598 7.723 1.00 98.69 168 THR A CA 1
ATOM 1281 C C . THR A 1 168 ? 3.154 -2.086 7.886 1.00 98.69 168 THR A C 1
ATOM 1283 O O . THR A 1 168 ? 4.240 -1.520 7.996 1.00 98.69 168 THR A O 1
ATOM 1286 N N . LEU A 1 169 ? 2.004 -1.423 7.939 1.00 98.75 169 LEU A N 1
ATOM 1287 C CA . LEU A 1 169 ? 1.892 -0.038 8.375 1.00 98.75 169 LEU A CA 1
ATOM 1288 C C . LEU A 1 169 ? 1.918 -0.045 9.904 1.00 98.75 169 LEU A C 1
ATOM 1290 O O . LEU A 1 169 ? 0.970 -0.494 10.551 1.00 98.75 169 LEU A O 1
ATOM 1294 N N . VAL A 1 170 ? 3.020 0.431 10.476 1.00 98.69 170 VAL A N 1
ATOM 1295 C CA . VAL A 1 170 ? 3.232 0.527 11.920 1.00 98.69 170 VAL A CA 1
ATOM 1296 C C . VAL A 1 170 ? 2.707 1.868 12.413 1.00 98.69 170 VAL A C 1
ATOM 1298 O O . VAL A 1 170 ? 3.185 2.915 11.974 1.00 98.69 170 VAL A O 1
ATOM 1301 N N . TYR A 1 171 ? 1.722 1.833 13.308 1.00 98.56 171 TYR A N 1
ATOM 1302 C CA . TYR A 1 171 ? 1.040 3.018 13.825 1.00 98.56 171 TYR A CA 1
ATOM 1303 C C . TYR A 1 171 ? 1.985 3.903 14.650 1.00 98.56 171 TYR A C 1
ATOM 1305 O O . TYR A 1 171 ? 2.653 3.431 15.570 1.00 98.56 171 TYR A O 1
ATOM 1313 N N . LEU A 1 172 ? 2.018 5.200 14.335 1.00 98.25 172 LEU A N 1
ATOM 1314 C CA . LEU A 1 172 ? 2.853 6.205 15.012 1.00 98.25 172 LEU A CA 1
ATOM 1315 C C . LEU A 1 172 ? 2.044 7.217 15.834 1.00 98.25 172 LEU A C 1
ATOM 1317 O O . LEU A 1 172 ? 2.625 8.049 16.534 1.00 98.25 172 LEU A O 1
ATOM 1321 N N . GLY A 1 173 ? 0.715 7.178 15.745 1.00 96.12 173 GLY A N 1
ATOM 1322 C CA . GLY A 1 173 ? -0.172 8.116 16.426 1.00 96.12 173 GLY A CA 1
ATOM 1323 C C . GLY A 1 173 ? -1.173 8.786 15.492 1.00 96.12 173 GLY A C 1
ATOM 1324 O O . GLY A 1 173 ? -1.108 8.655 14.269 1.00 96.12 173 GLY A O 1
ATOM 1325 N N . ALA A 1 174 ? -2.085 9.545 16.094 1.00 93.94 174 ALA A N 1
ATOM 1326 C CA . ALA A 1 174 ? -3.045 10.361 15.365 1.00 93.94 174 ALA A CA 1
ATOM 1327 C C . ALA A 1 174 ? -2.340 11.407 14.480 1.00 93.94 174 ALA A C 1
ATOM 1329 O O . ALA A 1 174 ? -1.248 11.891 14.808 1.00 93.94 174 ALA A O 1
ATOM 1330 N N . ARG A 1 175 ? -2.970 11.733 13.351 1.00 89.25 175 ARG A N 1
ATOM 1331 C CA . ARG A 1 175 ? -2.521 12.766 12.412 1.00 89.25 175 ARG A CA 1
ATOM 1332 C C . ARG A 1 175 ? -2.950 14.166 12.833 1.00 89.25 175 ARG A C 1
ATOM 1334 O O . ARG A 1 175 ? -4.072 14.313 13.363 1.00 89.25 175 ARG A O 1
#

Mean predicted aligned error: 9.04 Å

Secondary structure (DSSP, 8-state):
----------------------PPPPPTTS-TT--EEEEEEEEEESS-TTEEEPPTT-EEEEEEEETTEEEEEETTTSSB--EEEE-GGGS-EEEE-TT--EEEEEETTTTEEEEEEETTBTTBTTSEEEEE-TTS--EE-TTT--EEEEEEEEETTSSS-SEEEEEEEEEEE--

Solvent-accessible surface area (backbone atoms only — not comparable to full-atom values): 9779 Å² total; per-residue (Å²): 139,81,86,83,86,88,77,86,77,82,82,80,82,78,79,80,75,77,75,70,83,75,67,80,72,60,60,98,81,42,34,95,74,41,20,28,25,32,46,45,72,49,41,45,34,76,81,45,82,46,38,31,56,42,76,62,84,52,48,32,34,35,39,53,74,43,89,47,28,30,34,37,26,20,64,85,79,71,41,59,30,57,74,23,21,32,36,66,94,81,46,76,40,86,44,64,62,82,65,39,19,42,30,42,31,50,38,84,92,76,34,28,50,77,42,38,36,20,65,55,32,79,55,13,97,82,34,25,26,36,42,58,38,85,90,36,84,25,27,47,40,88,89,70,61,27,36,34,45,22,30,30,35,36,34,71,94,50,87,65,60,36,27,41,38,45,36,36,37,41,55,72,47,79,109

pLDDT: mean 87.85, std 20.14, range [32.41, 98.88]